Protein AF-A0A381X3W4-F1 (afdb_monomer_lite)

Structure (mmCIF, N/CA/C/O backbone):
data_AF-A0A381X3W4-F1
#
_entry.id   AF-A0A381X3W4-F1
#
loop_
_atom_site.group_PDB
_atom_site.id
_atom_site.type_symbol
_atom_site.label_atom_id
_atom_site.label_alt_id
_atom_site.label_comp_id
_atom_site.label_asym_id
_atom_site.label_entity_id
_atom_site.label_seq_id
_atom_site.pdbx_PDB_ins_code
_atom_site.Cartn_x
_atom_site.Cartn_y
_atom_site.Cartn_z
_atom_site.occupancy
_atom_site.B_iso_or_equiv
_atom_site.auth_seq_id
_atom_site.auth_comp_id
_atom_site.auth_asym_id
_atom_site.auth_atom_id
_atom_site.pdbx_PDB_model_num
ATOM 1 N N . VAL A 1 1 ? -0.953 -6.747 15.968 1.00 51.69 1 VAL A N 1
ATOM 2 C CA . VAL A 1 1 ? -1.147 -5.522 15.155 1.00 51.69 1 VAL A CA 1
ATOM 3 C C . VAL A 1 1 ? 0.176 -5.188 14.491 1.00 51.69 1 VAL A C 1
ATOM 5 O O . VAL A 1 1 ? 1.172 -5.093 15.198 1.00 51.69 1 VAL A O 1
ATOM 8 N N . VAL A 1 2 ? 0.214 -5.085 13.162 1.00 60.72 2 VAL A N 1
ATOM 9 C CA . VAL A 1 2 ? 1.416 -4.656 12.429 1.00 60.72 2 VAL A CA 1
ATOM 10 C C . VAL A 1 2 ? 1.526 -3.141 12.593 1.00 60.72 2 VAL A C 1
ATOM 12 O O . VAL A 1 2 ? 0.750 -2.402 11.998 1.00 60.72 2 VAL A O 1
ATOM 15 N N . GLN A 1 3 ? 2.437 -2.672 13.446 1.00 69.38 3 GLN A N 1
ATOM 16 C CA . GLN A 1 3 ? 2.753 -1.247 13.558 1.00 69.38 3 GLN A CA 1
ATOM 17 C C . GLN A 1 3 ? 3.979 -0.932 12.705 1.00 69.38 3 GLN A C 1
ATOM 19 O O . GLN A 1 3 ? 4.993 -1.623 12.791 1.00 69.38 3 GLN A O 1
ATOM 24 N N . SER A 1 4 ? 3.890 0.125 11.900 1.00 81.44 4 SER A N 1
ATOM 25 C CA . SER A 1 4 ? 5.006 0.618 11.090 1.00 81.44 4 SER A CA 1
ATOM 26 C C . SER A 1 4 ? 5.213 2.111 11.320 1.00 81.44 4 SER A C 1
ATOM 28 O O . SER A 1 4 ? 4.297 2.820 11.739 1.00 81.44 4 SER A O 1
ATOM 30 N N . ARG A 1 5 ? 6.427 2.598 11.069 1.00 89.50 5 ARG A N 1
ATOM 31 C CA . ARG A 1 5 ? 6.776 4.018 11.164 1.00 89.50 5 ARG A CA 1
ATOM 32 C C . ARG A 1 5 ? 7.248 4.528 9.818 1.00 89.50 5 ARG A C 1
ATOM 34 O O . ARG A 1 5 ? 7.869 3.786 9.059 1.00 89.50 5 ARG A O 1
ATOM 41 N N . ASN A 1 6 ? 6.988 5.803 9.547 1.00 90.81 6 ASN A N 1
ATOM 42 C CA . ASN A 1 6 ? 7.597 6.454 8.396 1.00 90.81 6 ASN A CA 1
ATOM 43 C C . ASN A 1 6 ? 9.129 6.534 8.539 1.00 90.81 6 ASN A C 1
ATOM 45 O O . ASN A 1 6 ? 9.682 6.315 9.619 1.00 90.81 6 ASN A O 1
ATOM 49 N N . PHE A 1 7 ? 9.819 6.870 7.449 1.00 91.12 7 PHE A N 1
ATOM 50 C CA . PHE A 1 7 ? 11.278 6.994 7.416 1.00 91.12 7 PHE A CA 1
ATOM 51 C C . PHE A 1 7 ? 11.811 7.936 8.510 1.00 91.12 7 PHE A C 1
ATOM 53 O O . PHE A 1 7 ? 12.751 7.592 9.223 1.00 91.12 7 PHE A O 1
ATOM 60 N N . GLY A 1 8 ? 11.154 9.086 8.701 1.00 90.19 8 GLY A N 1
ATOM 61 C CA . GLY A 1 8 ? 11.488 10.061 9.745 1.00 90.19 8 GLY A CA 1
ATOM 62 C C . GLY A 1 8 ? 11.139 9.625 11.174 1.00 90.19 8 GLY A C 1
ATOM 63 O O . GLY A 1 8 ? 11.436 10.351 12.117 1.00 90.19 8 GLY A O 1
ATOM 64 N N . ARG A 1 9 ? 10.510 8.455 11.352 1.00 89.62 9 ARG A N 1
ATOM 65 C CA . ARG A 1 9 ? 10.052 7.867 12.625 1.00 89.62 9 ARG A CA 1
ATOM 66 C C . ARG A 1 9 ? 9.067 8.714 13.434 1.00 89.62 9 ARG A C 1
ATOM 68 O O . ARG A 1 9 ? 8.775 8.365 14.580 1.00 89.62 9 ARG A O 1
ATOM 75 N N . ASN A 1 10 ? 8.528 9.773 12.843 1.00 89.25 10 ASN A N 1
ATOM 76 C CA . ASN A 1 10 ? 7.630 10.726 13.483 1.00 89.25 10 ASN A CA 1
ATOM 77 C C . ASN A 1 10 ? 6.151 10.493 13.137 1.00 89.25 10 ASN A C 1
ATOM 79 O O . ASN A 1 10 ? 5.294 11.065 13.796 1.00 89.25 10 ASN A O 1
ATOM 83 N N . GLN A 1 11 ? 5.855 9.639 12.154 1.00 88.88 11 GLN A N 1
ATOM 84 C CA . GLN A 1 11 ? 4.501 9.181 11.845 1.00 88.88 11 GLN A CA 1
ATOM 85 C C . GLN A 1 11 ? 4.375 7.686 12.137 1.00 88.88 11 GLN A C 1
ATOM 87 O O . GLN A 1 11 ? 5.260 6.899 11.783 1.00 88.88 11 GLN A O 1
ATOM 92 N N . VAL A 1 12 ? 3.272 7.290 12.773 1.00 88.50 12 VAL A N 1
ATOM 93 C CA . VAL A 1 12 ? 2.961 5.892 13.102 1.00 88.50 12 VAL A CA 1
ATOM 94 C C . VAL A 1 12 ? 1.759 5.445 12.281 1.00 88.50 12 VAL A C 1
ATOM 96 O O . VAL A 1 12 ? 0.710 6.081 12.301 1.00 88.50 12 VAL A O 1
ATOM 99 N N . LEU A 1 13 ? 1.912 4.332 11.570 1.00 88.38 13 LEU A N 1
ATOM 100 C CA . LEU A 1 13 ? 0.851 3.692 10.808 1.00 88.38 13 LEU A CA 1
ATOM 101 C C . LEU A 1 13 ? 0.282 2.545 11.646 1.00 88.38 13 LEU A C 1
ATOM 103 O O . LEU A 1 13 ? 1.030 1.674 12.104 1.00 88.38 13 LEU A O 1
ATOM 107 N N . GLN A 1 14 ? -1.037 2.549 11.835 1.00 89.06 14 GLN A N 1
ATOM 108 C CA . GLN A 1 14 ? -1.767 1.535 12.600 1.00 89.06 14 GLN A CA 1
ATOM 109 C C . GLN A 1 14 ? -2.971 1.015 11.802 1.00 89.06 14 GLN A C 1
ATOM 111 O O . GLN A 1 14 ? -4.110 1.217 12.213 1.00 89.06 14 GLN A O 1
ATOM 116 N N . PRO A 1 15 ? -2.743 0.377 10.643 1.00 91.25 15 PRO A N 1
ATOM 117 C CA . PRO A 1 15 ? -3.845 -0.102 9.827 1.00 91.25 15 PRO A CA 1
ATOM 118 C C . PRO A 1 15 ? -4.564 -1.287 10.483 1.00 91.25 15 PRO A C 1
ATOM 120 O O . PRO A 1 15 ? -3.948 -2.096 11.184 1.00 91.25 15 PRO A O 1
ATOM 123 N N . SER A 1 16 ? -5.856 -1.435 10.193 1.00 91.38 16 SER A N 1
ATOM 124 C CA . SER A 1 16 ? -6.647 -2.614 10.578 1.00 91.38 16 SER A CA 1
ATOM 125 C C . SER A 1 16 ? -6.261 -3.862 9.779 1.00 91.38 16 SER A C 1
ATOM 127 O O . SER A 1 16 ? -6.333 -4.974 10.302 1.00 91.38 16 SER A O 1
ATOM 129 N N . ALA A 1 17 ? -5.798 -3.686 8.539 1.00 93.25 17 ALA A N 1
ATOM 130 C CA . ALA A 1 17 ? -5.239 -4.738 7.693 1.00 93.25 17 ALA A CA 1
ATOM 131 C C . ALA A 1 17 ? -4.130 -4.180 6.791 1.00 93.25 17 ALA A C 1
ATOM 133 O O . ALA A 1 17 ? -4.196 -3.029 6.360 1.00 93.25 17 ALA A O 1
ATOM 134 N N . ALA A 1 18 ? -3.121 -4.993 6.480 1.00 93.88 18 ALA A N 1
ATOM 135 C CA . ALA A 1 18 ? -2.022 -4.607 5.601 1.00 93.88 18 ALA A CA 1
ATOM 136 C C . ALA A 1 18 ? -1.755 -5.695 4.558 1.00 93.88 18 ALA A C 1
ATOM 138 O O . ALA A 1 18 ? -1.708 -6.877 4.897 1.00 93.88 18 ALA A O 1
ATOM 139 N N . TYR A 1 19 ? -1.547 -5.282 3.310 1.00 96.00 19 TYR A N 1
ATOM 140 C CA . TYR A 1 19 ? -1.312 -6.170 2.175 1.00 96.00 19 TYR A CA 1
ATOM 141 C C . TYR A 1 19 ? -0.117 -5.702 1.347 1.00 96.00 19 TYR A C 1
ATOM 143 O O . TYR A 1 19 ? 0.175 -4.508 1.278 1.00 96.00 19 TYR A O 1
ATOM 151 N N . THR A 1 20 ? 0.551 -6.640 0.680 1.00 97.31 20 THR A N 1
ATOM 152 C CA . THR A 1 20 ? 1.593 -6.357 -0.317 1.00 97.31 20 THR A CA 1
ATOM 153 C C . THR A 1 20 ? 1.217 -7.044 -1.634 1.00 97.31 20 THR A C 1
ATOM 155 O O . THR A 1 20 ? 1.717 -8.145 -1.902 1.00 97.31 20 THR A O 1
ATOM 158 N N . PRO A 1 21 ? 0.302 -6.437 -2.417 1.00 98.06 21 PRO A N 1
ATOM 159 C CA . PRO A 1 21 ? -0.262 -7.060 -3.609 1.00 98.06 21 PRO A CA 1
ATOM 160 C C . PRO A 1 21 ? 0.818 -7.367 -4.648 1.00 98.06 21 PRO A C 1
ATOM 162 O O . PRO A 1 21 ? 1.769 -6.603 -4.809 1.00 98.06 21 PRO A O 1
ATOM 165 N N . ALA A 1 22 ? 0.686 -8.503 -5.323 1.00 97.56 22 ALA A N 1
ATOM 166 C CA . ALA A 1 22 ? 1.573 -8.977 -6.375 1.00 97.56 22 ALA A CA 1
ATOM 167 C C . ALA A 1 22 ? 1.361 -8.240 -7.699 1.00 97.56 22 ALA A C 1
ATOM 169 O O . A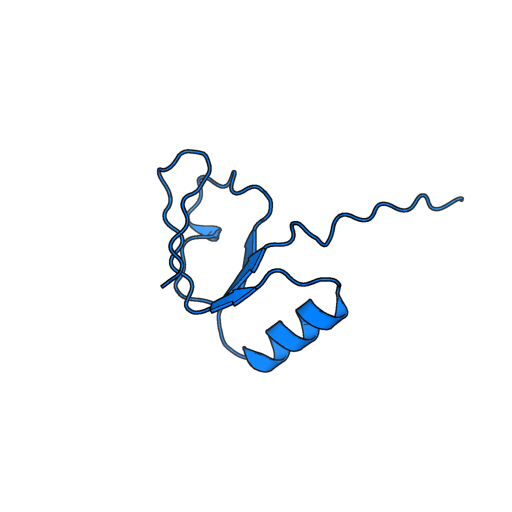LA A 1 22 ? 2.322 -8.029 -8.434 1.00 97.56 22 ALA A O 1
ATOM 170 N N . ASP A 1 23 ? 0.115 -7.867 -7.980 1.00 97.50 23 ASP A N 1
ATOM 171 C CA . ASP A 1 23 ? -0.332 -7.274 -9.233 1.00 97.50 23 ASP A CA 1
ATOM 172 C C . ASP A 1 23 ? -1.572 -6.384 -9.016 1.00 97.50 23 ASP A C 1
ATOM 174 O O . ASP A 1 23 ? -2.074 -6.216 -7.899 1.00 97.50 23 ASP A O 1
ATOM 178 N N . GLU A 1 24 ? -2.053 -5.775 -10.100 1.00 97.50 24 GLU A N 1
ATOM 179 C CA . GLU A 1 24 ? -3.254 -4.939 -10.096 1.00 97.50 24 GLU A CA 1
ATOM 180 C C . GLU A 1 24 ? -4.523 -5.731 -9.744 1.00 97.50 24 GLU A C 1
ATOM 182 O O . GLU A 1 24 ? -5.410 -5.215 -9.062 1.00 97.50 24 GLU A O 1
ATOM 187 N N . GLN A 1 25 ? -4.616 -6.997 -10.155 1.00 98.44 25 GLN A N 1
ATOM 188 C CA . GLN A 1 25 ? -5.797 -7.813 -9.889 1.00 98.44 25 GLN A CA 1
ATOM 189 C C . GLN A 1 25 ? -5.966 -8.057 -8.386 1.00 98.44 25 GLN A C 1
ATOM 191 O O . GLN A 1 25 ? -7.080 -7.961 -7.864 1.00 98.44 25 GLN A O 1
ATOM 196 N N . GLU A 1 26 ? -4.872 -8.308 -7.670 1.00 98.38 26 GLU A N 1
ATOM 197 C CA . GLU A 1 26 ? -4.889 -8.454 -6.218 1.00 98.38 26 GLU A CA 1
ATOM 198 C C . GLU A 1 26 ? -5.289 -7.142 -5.522 1.00 98.38 26 GLU A C 1
ATOM 200 O O . GLU A 1 26 ? -6.039 -7.173 -4.544 1.00 98.38 26 GLU A O 1
ATOM 205 N N . VAL A 1 27 ? -4.892 -5.977 -6.055 1.00 98.19 27 VAL A N 1
ATOM 206 C CA . VAL A 1 27 ? -5.381 -4.677 -5.555 1.00 98.19 27 VAL A CA 1
ATOM 207 C C . VAL A 1 27 ? -6.905 -4.614 -5.638 1.00 98.19 27 VAL A C 1
ATOM 209 O O . VAL A 1 27 ? -7.552 -4.303 -4.638 1.00 98.19 27 VAL A O 1
ATOM 212 N N . LEU A 1 28 ? -7.490 -4.947 -6.791 1.00 98.38 28 LEU A N 1
ATOM 213 C CA . LEU A 1 28 ? -8.944 -4.910 -6.982 1.00 98.38 28 LEU A CA 1
ATOM 214 C C . LEU A 1 28 ? -9.677 -5.862 -6.027 1.00 98.38 28 LEU A C 1
ATOM 216 O O . LEU A 1 28 ? -10.690 -5.481 -5.440 1.00 98.38 28 LEU A O 1
ATOM 220 N N . GLN A 1 29 ? -9.142 -7.065 -5.807 1.00 98.56 29 GLN A N 1
ATOM 221 C CA . GLN A 1 29 ? -9.704 -8.021 -4.846 1.00 98.56 29 GLN A CA 1
ATOM 222 C C . GLN A 1 29 ? -9.671 -7.489 -3.408 1.00 98.56 29 GLN A C 1
ATOM 224 O O . GLN A 1 29 ? -10.623 -7.684 -2.649 1.00 98.56 29 GLN A O 1
ATOM 229 N N . ILE A 1 30 ? -8.594 -6.799 -3.019 1.00 98.06 30 ILE A N 1
ATOM 230 C CA . ILE A 1 30 ? -8.493 -6.176 -1.694 1.00 98.06 30 ILE A CA 1
ATOM 231 C C . ILE A 1 30 ? -9.497 -5.024 -1.564 1.00 98.06 30 ILE A C 1
ATOM 233 O O . ILE A 1 30 ? -10.151 -4.904 -0.527 1.00 98.06 30 ILE A O 1
ATOM 237 N N . LEU A 1 31 ? -9.657 -4.198 -2.603 1.00 97.69 31 LEU A N 1
ATOM 238 C CA . LEU A 1 31 ? -10.637 -3.108 -2.604 1.00 97.69 31 LEU A CA 1
ATOM 239 C C . LEU A 1 31 ? -12.073 -3.629 -2.464 1.00 97.69 31 LEU A C 1
ATOM 241 O O . LEU A 1 31 ? -12.839 -3.072 -1.678 1.00 97.69 31 LEU A O 1
ATOM 245 N N . ASP A 1 32 ? -12.425 -4.704 -3.173 1.00 98.19 32 ASP A N 1
ATOM 246 C CA . ASP A 1 32 ? -13.752 -5.321 -3.077 1.00 98.19 32 ASP A CA 1
ATOM 247 C C . ASP A 1 32 ? -14.001 -5.923 -1.685 1.00 98.19 32 ASP A C 1
ATOM 249 O O . ASP A 1 32 ? -15.005 -5.618 -1.038 1.00 98.19 32 ASP A O 1
ATOM 253 N N . ARG A 1 33 ? -13.025 -6.671 -1.148 1.00 97.94 33 ARG A N 1
ATOM 254 C CA . ARG A 1 33 ? -13.083 -7.234 0.213 1.00 97.94 33 ARG A CA 1
ATOM 255 C C . ARG A 1 33 ? -13.302 -6.168 1.290 1.00 97.94 33 ARG A C 1
ATOM 257 O O . ARG A 1 33 ? -13.958 -6.438 2.294 1.00 97.94 33 ARG A O 1
ATOM 264 N N . HIS A 1 34 ? -12.731 -4.981 1.109 1.00 96.69 34 HIS A N 1
ATOM 265 C CA . HIS A 1 34 ? -12.773 -3.885 2.078 1.00 96.69 34 HIS A CA 1
ATOM 266 C C . HIS A 1 34 ? -13.681 -2.730 1.637 1.00 96.69 34 HIS A C 1
ATOM 268 O O . HIS A 1 34 ? -13.465 -1.577 2.021 1.00 96.69 34 HIS A O 1
ATOM 274 N N . ARG A 1 35 ? -14.722 -3.027 0.850 1.00 96.06 35 ARG A N 1
ATOM 275 C CA . ARG A 1 35 ? -15.683 -2.031 0.371 1.00 96.06 35 ARG A CA 1
ATOM 276 C C . ARG A 1 35 ? -16.225 -1.170 1.521 1.00 96.06 35 ARG A C 1
ATOM 278 O O . ARG A 1 35 ? -16.683 -1.677 2.541 1.00 96.06 35 ARG A O 1
ATOM 285 N N . GLY A 1 36 ? -16.167 0.151 1.345 1.00 93.81 36 GLY A N 1
ATOM 286 C CA . GLY A 1 36 ? -16.616 1.134 2.340 1.00 93.81 36 GLY A CA 1
ATOM 287 C C . GLY A 1 36 ? -15.586 1.491 3.419 1.00 93.81 36 GLY A C 1
ATOM 288 O O . GLY A 1 36 ? -15.803 2.448 4.159 1.00 93.81 36 GLY A O 1
ATOM 289 N N . GLN A 1 37 ? -14.451 0.792 3.493 1.00 94.50 37 GLN A N 1
ATOM 290 C CA .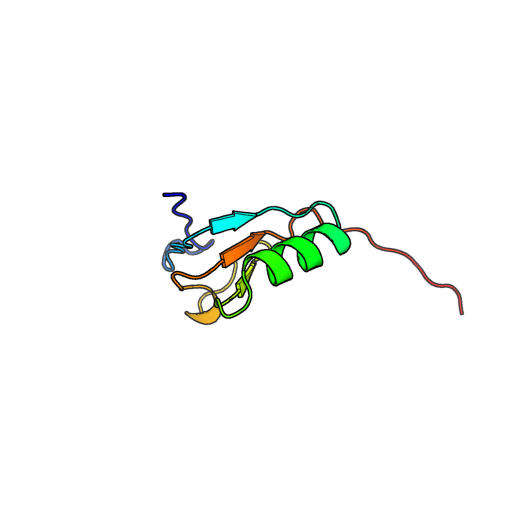 GLN A 1 37 ? -13.346 1.158 4.381 1.00 94.50 37 GLN A CA 1
ATOM 291 C C . GLN A 1 37 ? -12.406 2.156 3.699 1.00 94.50 37 GLN A C 1
ATOM 293 O O . GLN A 1 37 ? -12.297 2.222 2.473 1.00 94.50 37 GLN A O 1
ATOM 298 N N . ARG A 1 38 ? -11.682 2.940 4.503 1.00 93.19 38 ARG A N 1
ATOM 299 C CA . ARG A 1 38 ? -10.595 3.781 3.990 1.00 93.19 38 ARG A CA 1
ATOM 300 C C . ARG A 1 38 ? -9.418 2.897 3.599 1.00 93.19 38 ARG A C 1
ATOM 302 O O . ARG A 1 38 ? -8.953 2.099 4.406 1.00 93.19 38 ARG A O 1
ATOM 309 N N . VAL A 1 39 ? -8.907 3.097 2.390 1.00 93.94 39 VAL A N 1
ATOM 310 C CA . VAL A 1 39 ? -7.708 2.419 1.890 1.00 93.94 39 VAL A CA 1
ATOM 311 C C . VAL A 1 39 ? -6.621 3.461 1.639 1.00 93.94 39 VAL A C 1
ATOM 313 O O . VAL A 1 39 ? -6.894 4.555 1.131 1.00 93.94 39 VAL A O 1
ATOM 316 N N . ARG A 1 40 ? -5.388 3.152 2.038 1.00 92.94 40 ARG A N 1
ATOM 317 C CA . ARG A 1 40 ? -4.200 3.989 1.841 1.00 92.94 40 ARG A CA 1
ATOM 318 C C . ARG A 1 40 ? -3.103 3.172 1.180 1.00 92.94 40 ARG A C 1
ATOM 320 O O . ARG A 1 40 ? -2.889 2.020 1.540 1.00 92.94 40 ARG A O 1
ATOM 327 N N . ALA A 1 41 ? -2.387 3.787 0.249 1.00 92.62 41 ALA A N 1
ATOM 328 C CA . ALA A 1 41 ? -1.224 3.187 -0.386 1.00 92.62 41 ALA A CA 1
ATOM 329 C C . ALA A 1 41 ? 0.067 3.782 0.180 1.00 92.62 41 ALA A C 1
ATOM 331 O O . ALA A 1 41 ? 0.146 4.983 0.449 1.00 92.62 41 ALA A O 1
ATOM 332 N N . VAL A 1 42 ? 1.090 2.946 0.326 1.00 92.12 42 VAL A N 1
ATOM 333 C CA . VAL A 1 42 ? 2.449 3.356 0.673 1.00 92.12 42 VAL A CA 1
ATOM 334 C C . VAL A 1 42 ? 3.451 2.766 -0.307 1.00 92.12 42 VAL A C 1
ATOM 336 O O . VAL A 1 42 ? 3.335 1.624 -0.743 1.00 92.12 42 VAL A O 1
ATOM 339 N N . GLY A 1 43 ? 4.462 3.570 -0.631 1.00 90.38 43 GLY A N 1
ATOM 340 C CA . GLY A 1 43 ? 5.701 3.103 -1.243 1.00 90.38 43 GLY A CA 1
ATOM 341 C C . GLY A 1 43 ? 6.779 2.950 -0.171 1.00 90.38 43 GLY A C 1
ATOM 342 O O . GLY A 1 43 ? 6.690 2.120 0.725 1.00 90.38 43 GLY A O 1
ATOM 343 N N . ARG A 1 44 ? 7.794 3.816 -0.214 1.00 90.19 44 ARG A N 1
ATOM 344 C CA . ARG A 1 44 ? 8.970 3.764 0.677 1.00 90.19 44 ARG A CA 1
ATOM 345 C C . ARG A 1 44 ? 8.825 4.550 1.992 1.00 90.19 44 ARG A C 1
ATOM 347 O O . ARG A 1 44 ? 9.821 4.858 2.629 1.00 90.19 44 ARG A O 1
ATOM 354 N N . LEU A 1 45 ? 7.594 4.867 2.409 1.00 89.00 45 LEU A N 1
ATOM 355 C CA . LEU A 1 45 ? 7.291 5.498 3.705 1.00 89.00 45 LEU A CA 1
ATOM 356 C C . LEU A 1 45 ? 7.955 6.878 3.947 1.00 89.00 45 LEU A C 1
ATOM 358 O O . LEU A 1 45 ? 8.264 7.227 5.083 1.00 89.00 45 LEU A O 1
ATOM 362 N N . HIS A 1 46 ? 8.133 7.692 2.902 1.00 90.06 46 HIS A N 1
ATOM 363 C CA . HIS A 1 46 ? 8.689 9.055 3.005 1.00 90.06 46 HIS A CA 1
ATOM 364 C C . HIS A 1 46 ? 7.642 10.155 3.243 1.00 90.06 46 HIS A C 1
ATOM 366 O O . HIS A 1 46 ? 7.979 11.332 3.204 1.00 90.06 46 HIS A O 1
ATOM 372 N N . SER A 1 47 ? 6.369 9.822 3.477 1.00 85.19 47 SER A N 1
ATOM 373 C CA . SER A 1 47 ? 5.387 10.859 3.810 1.00 85.19 47 SER A CA 1
ATOM 374 C C . SER A 1 47 ? 5.626 11.393 5.224 1.00 85.19 47 SER A C 1
ATOM 376 O O . SER A 1 47 ? 5.742 10.616 6.175 1.00 85.19 47 SER A O 1
ATOM 378 N N . TRP A 1 48 ? 5.652 12.719 5.360 1.00 85.38 48 TRP A N 1
ATOM 379 C CA . TRP A 1 48 ? 5.582 13.420 6.648 1.00 85.38 48 TRP A CA 1
ATOM 380 C C . TRP A 1 48 ? 4.166 13.891 6.993 1.00 85.38 48 TRP A C 1
ATOM 382 O O . TRP A 1 48 ? 3.944 14.329 8.120 1.00 85.38 48 TRP A O 1
ATOM 392 N N . SER A 1 49 ? 3.215 13.785 6.059 1.00 82.38 49 SER A N 1
ATOM 393 C CA . SER A 1 49 ? 1.818 14.146 6.295 1.00 82.38 49 SER A CA 1
ATOM 394 C C . SER A 1 49 ? 1.033 13.009 6.951 1.00 82.38 49 SER A C 1
ATOM 396 O O . SER A 1 49 ? 1.339 11.827 6.771 1.00 82.38 49 SER A O 1
ATOM 398 N N . GLU A 1 50 ? -0.054 13.379 7.624 1.00 77.44 50 GLU A N 1
ATOM 399 C CA . GLU A 1 50 ? -1.039 12.459 8.210 1.00 77.44 50 GLU A CA 1
ATOM 400 C C . GLU A 1 50 ? -1.873 11.702 7.156 1.00 77.44 50 GLU A C 1
ATOM 402 O O . GLU A 1 50 ? -2.740 10.895 7.480 1.00 77.44 50 GLU A O 1
ATOM 407 N N . ALA A 1 51 ? -1.610 11.899 5.859 1.00 69.81 51 ALA A N 1
ATOM 408 C CA . ALA A 1 51 ? -2.359 11.238 4.789 1.00 69.81 51 ALA A CA 1
ATOM 409 C C . ALA A 1 51 ? -2.328 9.700 4.896 1.00 69.81 51 ALA A C 1
ATOM 411 O O . ALA A 1 51 ? -3.271 9.032 4.470 1.00 69.81 51 ALA A O 1
ATOM 412 N N . VAL A 1 52 ? -1.264 9.144 5.484 1.00 68.25 52 VAL A N 1
ATOM 413 C CA . VAL A 1 52 ? -1.069 7.699 5.688 1.00 68.25 52 VAL A CA 1
ATOM 414 C C . VAL A 1 52 ? -1.390 7.233 7.111 1.00 68.25 52 VAL A C 1
ATOM 416 O O . VAL A 1 52 ? -1.384 6.031 7.367 1.00 68.25 52 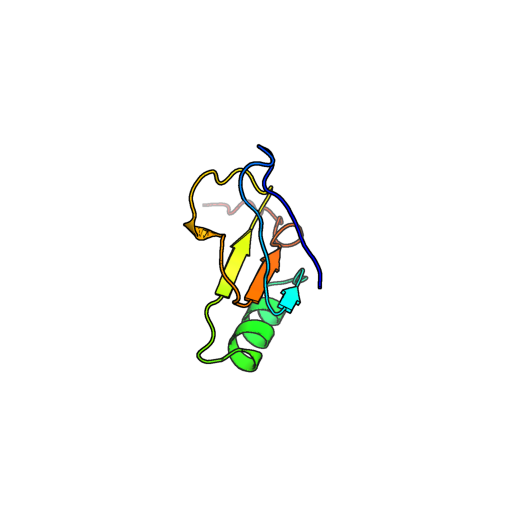VAL A O 1
ATOM 419 N N . THR A 1 53 ? -1.667 8.154 8.037 1.00 69.88 53 THR A N 1
ATOM 420 C CA . THR A 1 53 ? -2.022 7.821 9.417 1.00 69.88 53 THR A CA 1
ATOM 421 C C . THR A 1 53 ? -3.527 7.590 9.481 1.00 69.88 53 THR A C 1
ATOM 423 O O . THR A 1 53 ? -4.328 8.516 9.384 1.00 69.88 53 THR A O 1
ATOM 426 N N . GLY A 1 54 ? -3.924 6.327 9.565 1.00 72.75 54 GLY A N 1
ATOM 427 C CA . GLY A 1 54 ? -5.318 5.924 9.672 1.00 72.75 54 GLY A CA 1
ATOM 428 C C . GLY A 1 54 ? -5.435 4.460 10.076 1.00 72.75 54 GLY A C 1
ATOM 429 O O . GLY A 1 54 ? -4.49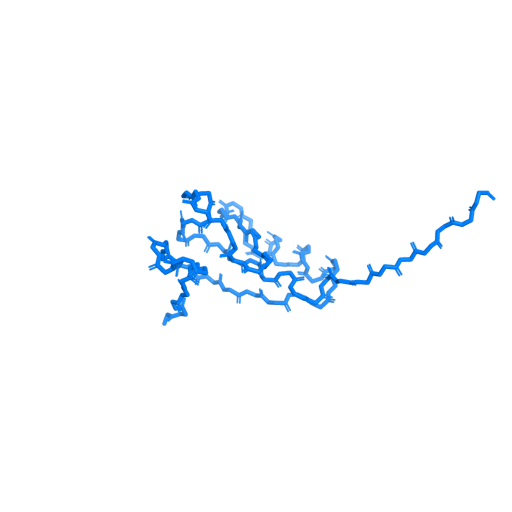2 3.686 9.917 1.00 72.75 54 GLY A O 1
ATOM 430 N N . ASP A 1 55 ? -6.609 4.108 10.580 1.00 74.81 55 ASP A N 1
ATOM 431 C CA . ASP A 1 55 ? -7.021 2.779 11.043 1.00 74.81 55 ASP A CA 1
ATOM 432 C C . ASP A 1 55 ? -7.606 1.895 9.923 1.00 74.81 55 ASP A C 1
ATOM 434 O O . ASP A 1 55 ? -8.062 0.776 10.154 1.00 74.81 55 ASP A O 1
ATOM 438 N N . GLY A 1 56 ? -7.576 2.382 8.682 1.00 88.50 56 GLY A N 1
ATOM 439 C CA . GLY A 1 56 ? -8.047 1.668 7.498 1.00 88.50 56 GLY A CA 1
ATOM 440 C C . GLY A 1 56 ? -7.091 0.584 6.989 1.00 88.50 56 GLY A C 1
ATOM 441 O O . GLY A 1 56 ? -6.195 0.115 7.691 1.00 88.50 56 GLY A O 1
ATOM 442 N N . VAL A 1 57 ? -7.277 0.196 5.730 1.00 94.25 57 VAL A N 1
ATOM 443 C CA . VAL A 1 57 ? -6.449 -0.802 5.041 1.00 94.25 57 VAL A CA 1
ATOM 444 C C . VAL A 1 57 ? -5.214 -0.142 4.441 1.00 94.25 57 VAL A C 1
ATOM 446 O O . VAL A 1 57 ? -5.315 0.906 3.799 1.00 94.25 57 VAL A O 1
ATOM 449 N N . LEU A 1 58 ? -4.056 -0.780 4.597 1.00 94.06 58 LEU A N 1
ATOM 450 C CA . LEU A 1 58 ? -2.792 -0.341 4.014 1.00 94.06 58 LEU A CA 1
ATOM 451 C C . LEU A 1 58 ? -2.360 -1.256 2.864 1.00 94.06 58 LEU A C 1
ATOM 453 O O . LEU A 1 58 ? -2.230 -2.466 3.043 1.00 94.06 58 LEU A O 1
ATOM 457 N N . LEU A 1 59 ? -2.074 -0.668 1.705 1.00 95.50 59 LEU A N 1
ATOM 458 C CA . LEU A 1 59 ? -1.448 -1.341 0.570 1.00 95.50 59 LEU A CA 1
ATOM 459 C C . LEU A 1 59 ? 0.018 -0.920 0.471 1.00 95.50 59 LEU A C 1
ATOM 461 O O . LEU A 1 59 ? 0.317 0.247 0.225 1.00 95.50 59 LEU A O 1
ATOM 465 N N . ASP A 1 60 ? 0.935 -1.864 0.643 1.00 94.75 60 ASP A N 1
ATOM 466 C CA . ASP A 1 60 ? 2.355 -1.680 0.362 1.00 94.75 60 ASP A CA 1
ATOM 467 C C . ASP A 1 60 ? 2.641 -2.053 -1.093 1.00 94.75 60 ASP A C 1
ATOM 469 O O . ASP A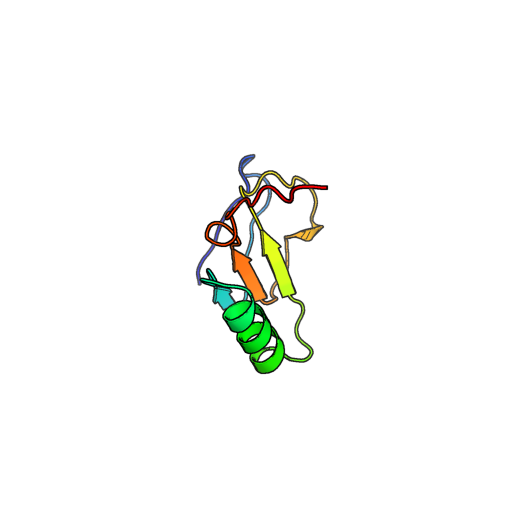 1 60 ? 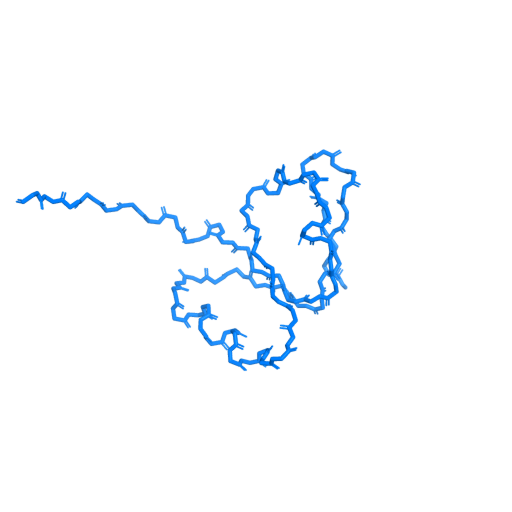2.627 -3.225 -1.467 1.00 94.75 60 ASP A O 1
ATOM 473 N N . LEU A 1 61 ? 2.905 -1.048 -1.924 1.00 95.81 61 LEU A N 1
ATOM 474 C CA . LEU A 1 61 ? 3.034 -1.224 -3.368 1.00 95.81 61 LEU A CA 1
ATOM 475 C C . LEU A 1 61 ? 4.443 -1.648 -3.806 1.00 95.81 61 LEU A C 1
ATOM 477 O O . LEU A 1 61 ? 4.751 -1.583 -4.992 1.00 95.81 61 LEU A O 1
ATOM 481 N N . ARG A 1 62 ? 5.324 -2.096 -2.895 1.00 95.06 62 ARG A N 1
ATOM 482 C CA . ARG A 1 62 ? 6.729 -2.427 -3.225 1.00 95.06 62 ARG A CA 1
ATOM 483 C C . ARG A 1 62 ? 6.915 -3.460 -4.347 1.00 95.06 62 ARG A C 1
ATOM 485 O O . ARG A 1 62 ? 8.019 -3.545 -4.874 1.00 95.06 62 ARG A O 1
ATOM 492 N N . ARG A 1 63 ? 5.888 -4.263 -4.658 1.00 96.62 63 ARG A N 1
ATOM 493 C CA . ARG A 1 63 ? 5.889 -5.287 -5.722 1.00 96.62 63 ARG A CA 1
ATOM 494 C C . ARG A 1 63 ? 5.304 -4.790 -7.051 1.00 96.62 63 ARG A C 1
ATOM 496 O O . ARG A 1 63 ? 5.518 -5.437 -8.064 1.00 96.62 63 ARG A O 1
ATOM 503 N N . LEU A 1 64 ? 4.600 -3.654 -7.059 1.00 96.06 64 LEU A N 1
ATOM 504 C CA . LEU A 1 64 ? 4.066 -3.025 -8.271 1.00 96.06 64 LEU A CA 1
ATOM 505 C C . LEU A 1 64 ? 5.098 -2.038 -8.826 1.00 96.06 64 LEU A C 1
ATOM 507 O O . LEU A 1 64 ? 4.962 -0.824 -8.696 1.00 96.06 64 LEU A O 1
ATOM 511 N N . ASN A 1 65 ? 6.190 -2.575 -9.360 1.00 95.44 65 ASN A N 1
ATOM 512 C CA . ASN A 1 65 ? 7.381 -1.812 -9.737 1.00 95.44 65 ASN A CA 1
ATOM 513 C C . ASN A 1 65 ? 7.936 -2.185 -11.125 1.00 95.44 65 ASN A C 1
ATOM 515 O O . ASN A 1 65 ? 9.099 -1.896 -11.406 1.00 95.44 65 ASN A O 1
ATOM 519 N N . ASP A 1 66 ? 7.118 -2.820 -11.970 1.00 94.31 66 ASP A N 1
ATOM 520 C CA . ASP A 1 66 ? 7.461 -3.121 -13.364 1.00 94.31 66 ASP A CA 1
ATOM 521 C C . ASP A 1 66 ? 7.464 -1.841 -14.213 1.00 94.31 66 ASP A C 1
ATOM 523 O O . ASP A 1 66 ? 6.612 -0.965 -14.046 1.00 94.31 66 ASP A O 1
ATOM 527 N N . VAL A 1 67 ? 8.419 -1.735 -15.136 1.00 94.38 67 VAL A N 1
ATOM 528 C CA . VAL A 1 67 ? 8.566 -0.590 -16.042 1.00 94.38 67 VAL A CA 1
ATOM 529 C C . VAL A 1 67 ? 8.669 -1.116 -17.464 1.00 94.38 67 VAL A C 1
ATOM 531 O O . VAL A 1 67 ? 9.557 -1.905 -17.779 1.00 94.38 67 VAL A O 1
ATOM 534 N N . ARG A 1 68 ? 7.776 -0.646 -18.340 1.00 94.75 68 ARG A N 1
ATOM 535 C CA . ARG A 1 68 ? 7.741 -1.024 -19.757 1.00 94.75 68 ARG A CA 1
ATOM 536 C C . ARG A 1 68 ? 7.971 0.200 -20.625 1.00 94.75 68 ARG A C 1
ATOM 538 O O . ARG A 1 68 ? 7.363 1.242 -20.401 1.00 94.75 68 ARG A O 1
ATOM 545 N N . LEU A 1 69 ? 8.841 0.055 -21.617 1.00 96.19 69 LEU A N 1
ATOM 546 C CA . LEU A 1 69 ? 8.997 1.048 -22.671 1.00 96.19 69 LEU A CA 1
ATOM 547 C C . LEU A 1 69 ? 7.907 0.808 -23.714 1.00 96.19 69 LEU A C 1
ATOM 549 O O . LEU A 1 69 ? 7.706 -0.328 -24.143 1.00 96.19 69 LEU A O 1
ATOM 553 N N . GLN A 1 70 ? 7.218 1.869 -24.114 1.00 93.44 70 GLN A N 1
ATOM 554 C CA . GLN A 1 70 ? 6.302 1.841 -25.245 1.00 93.44 70 GLN A CA 1
ATOM 555 C C . GLN A 1 70 ? 6.980 2.566 -26.405 1.00 93.44 70 GLN A C 1
ATOM 557 O O . GLN A 1 70 ? 7.468 3.680 -26.231 1.00 93.44 70 GLN A O 1
ATOM 562 N N . SER A 1 71 ? 7.074 1.898 -27.552 1.00 89.19 71 SER A N 1
ATOM 563 C CA . SER A 1 71 ? 7.517 2.528 -28.797 1.00 89.19 71 SER A CA 1
ATOM 564 C C . SER A 1 71 ? 6.378 3.362 -29.387 1.00 89.19 71 SER A C 1
ATOM 566 O O . SER A 1 71 ? 5.217 2.973 -29.238 1.00 89.19 71 SER A O 1
ATOM 568 N N . ASP A 1 72 ? 6.735 4.480 -30.023 1.00 79.50 72 ASP A N 1
ATOM 569 C CA . ASP A 1 72 ? 5.814 5.361 -30.757 1.00 79.50 72 ASP A CA 1
ATOM 570 C C . ASP A 1 72 ? 5.165 4.665 -31.967 1.00 79.50 72 ASP A C 1
ATOM 572 O O . ASP A 1 72 ? 5.849 3.836 -32.620 1.00 79.50 72 ASP A O 1
#

Organism: NCBI:txid408172

Secondary structure (DSSP, 8-state):
---EE-TTS--EE--SEEE--SSHHHHHHHHHHTTTS-EEEESSS---SGGG-SSSEEEE-TT---------

Radius of gyration: 13.71 Å; chains: 1; bounding box: 28×23×46 Å

pLDDT: mean 89.93, std 9.51, range [51.69, 98.56]

Foldseek 3Di:
DDWDAAPVRPAIAAELEEDADQDPVSVVVVCVVQPPWDEDEDERRNDPDCSRHDHHYYYHPPNVDDDDDDDD

InterPro domains:
  IPR006094 FAD linked oxidase, N-terminal [PF01565] (15-68)
  IPR016167 FAD-binding, type PCMH, subdomain 1 [G3DSA:3.30.43.10] (2-65)
  IPR036318 FAD-binding, type PCMH-like superfamily [SSF56176] (4-68)

Sequence (72 aa):
VVQSRNFGRNQVLQPSAAYTPADEQEVLQILDRHRGQRVRAVGRLHSWSEAVTGDGVLLDLRRLNDVRLQSD